Protein AF-A0A098T391-F1 (afdb_monomer_lite)

pLDDT: mean 90.66, std 10.63, range [51.5, 98.56]

Sequence (70 aa):
MLDKPSGDLLVDAVARFLREELLPQLDATAAFKTRVAANALDIAIREMRSGPAIHAQEALRLTRLLGQDG

Radius of gyration: 18.36 Å; chains: 1; bounding box: 43×12×52 Å

Structure (mmCIF, N/CA/C/O backbone):
data_AF-A0A098T391-F1
#
_entry.id   AF-A0A098T391-F1
#
loop_
_atom_site.group_PDB
_atom_site.id
_atom_site.type_symbol
_atom_site.label_atom_id
_atom_site.label_alt_id
_atom_site.label_comp_id
_atom_site.label_asym_id
_atom_site.label_entity_id
_atom_site.label_seq_id
_atom_site.pdbx_PDB_ins_code
_atom_site.Cartn_x
_atom_site.Cartn_y
_atom_site.Cartn_z
_atom_site.occupancy
_atom_site.B_iso_or_equiv
_atom_site.auth_seq_id
_atom_site.auth_comp_id
_atom_site.auth_asym_id
_atom_site.auth_atom_id
_atom_site.pdbx_PDB_model_num
ATOM 1 N N . MET A 1 1 ? -28.461 -7.873 -3.421 1.00 51.50 1 MET A N 1
ATOM 2 C CA . MET A 1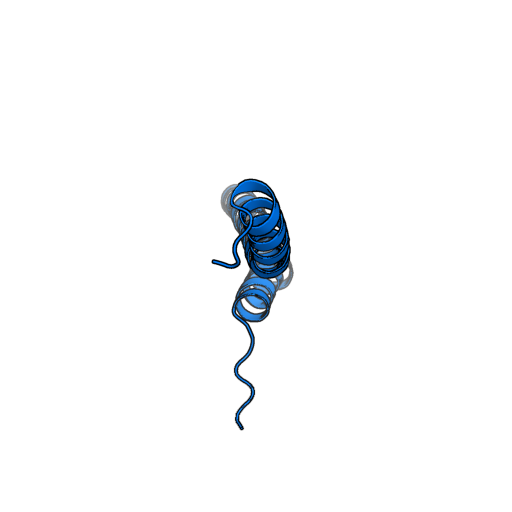 1 ? -27.559 -6.811 -2.930 1.00 51.50 1 MET A CA 1
ATOM 3 C C . MET A 1 1 ? -26.302 -6.913 -3.777 1.00 51.50 1 MET A C 1
ATOM 5 O O . MET A 1 1 ? -25.859 -8.032 -3.981 1.00 51.50 1 MET A O 1
ATOM 9 N N . LEU A 1 2 ? -25.815 -5.831 -4.389 1.00 53.19 2 LEU A N 1
ATOM 10 C CA . LEU A 1 2 ? -24.558 -5.900 -5.139 1.00 53.19 2 LEU A CA 1
ATOM 11 C C . LEU A 1 2 ? -23.433 -5.962 -4.096 1.00 53.19 2 LEU A C 1
ATOM 13 O O . LEU A 1 2 ? -23.230 -4.970 -3.393 1.00 53.19 2 LEU A O 1
ATOM 17 N N . ASP A 1 3 ? -22.776 -7.111 -3.944 1.00 72.62 3 ASP A N 1
ATOM 18 C CA . ASP A 1 3 ? -21.640 -7.252 -3.030 1.00 72.62 3 ASP A CA 1
ATOM 19 C C . ASP A 1 3 ? -20.497 -6.381 -3.549 1.00 72.62 3 ASP A C 1
ATOM 21 O O . ASP A 1 3 ? -19.810 -6.709 -4.517 1.00 72.62 3 ASP A O 1
ATOM 25 N N . LYS A 1 4 ? -20.342 -5.201 -2.946 1.00 74.00 4 LYS A N 1
ATOM 26 C CA . LYS A 1 4 ? -19.192 -4.343 -3.212 1.00 74.00 4 LYS A CA 1
ATOM 27 C C . LYS A 1 4 ? -17.977 -4.996 -2.547 1.00 74.00 4 LYS A C 1
ATOM 29 O O . LYS A 1 4 ? -18.081 -5.354 -1.373 1.00 74.00 4 LYS A O 1
ATOM 34 N N . PRO A 1 5 ? -16.845 -5.143 -3.254 1.00 81.44 5 PRO A N 1
ATOM 35 C CA . PRO A 1 5 ? -15.635 -5.680 -2.648 1.00 81.44 5 PRO A CA 1
ATOM 36 C C . PRO A 1 5 ? -15.236 -4.817 -1.449 1.00 81.44 5 PRO A C 1
ATOM 38 O O . PRO A 1 5 ? -15.331 -3.586 -1.495 1.00 81.44 5 PRO A O 1
ATOM 41 N N . SER A 1 6 ? -14.807 -5.466 -0.369 1.00 88.38 6 SER A N 1
ATOM 42 C CA . SER A 1 6 ? -14.272 -4.773 0.797 1.00 88.38 6 SER A CA 1
ATOM 43 C C . SER A 1 6 ? -13.004 -4.000 0.423 1.00 88.38 6 SER A C 1
ATOM 45 O O . SER A 1 6 ? -12.297 -4.341 -0.530 1.00 88.38 6 SER A O 1
ATOM 47 N N . GLY A 1 7 ? -12.719 -2.927 1.166 1.00 91.12 7 GLY A N 1
ATOM 48 C CA . GLY A 1 7 ? -11.576 -2.056 0.881 1.00 91.12 7 GLY A CA 1
ATOM 49 C C . GLY A 1 7 ? -10.243 -2.807 0.848 1.00 91.12 7 GLY A C 1
ATOM 50 O O . GLY A 1 7 ? -9.412 -2.529 -0.011 1.00 91.12 7 GLY A O 1
ATOM 51 N N . ASP A 1 8 ? -10.067 -3.815 1.704 1.00 93.31 8 ASP A N 1
ATOM 52 C CA . ASP A 1 8 ? -8.859 -4.638 1.735 1.00 93.31 8 ASP A CA 1
ATOM 53 C C . ASP A 1 8 ? -8.697 -5.495 0.469 1.00 93.31 8 ASP A C 1
ATOM 55 O O . ASP A 1 8 ? -7.580 -5.625 -0.022 1.00 93.31 8 ASP A O 1
ATOM 59 N N . LEU A 1 9 ? -9.788 -6.006 -0.116 1.00 93.94 9 LEU A N 1
ATOM 60 C CA . LEU A 1 9 ? -9.745 -6.745 -1.386 1.00 93.94 9 LEU A CA 1
ATOM 61 C C . LEU A 1 9 ? -9.394 -5.841 -2.572 1.00 93.94 9 LEU A C 1
ATOM 63 O O . LEU A 1 9 ? -8.665 -6.256 -3.472 1.00 93.94 9 LEU A O 1
ATOM 67 N N . LEU A 1 10 ? -9.886 -4.598 -2.575 1.00 95.88 10 LEU A N 1
ATOM 68 C CA . LEU A 1 10 ? -9.526 -3.617 -3.602 1.00 95.88 10 LEU A CA 1
ATOM 69 C C . LEU A 1 10 ? -8.034 -3.274 -3.545 1.00 95.88 10 LEU A C 1
ATOM 71 O O . LEU A 1 10 ? -7.365 -3.236 -4.577 1.00 95.88 10 LEU A O 1
ATOM 75 N N . VAL A 1 11 ? -7.505 -3.048 -2.342 1.00 96.88 11 VAL A N 1
ATOM 76 C CA . VAL A 1 11 ? -6.087 -2.725 -2.142 1.00 96.88 11 VAL A CA 1
ATOM 77 C C . VAL A 1 11 ? -5.192 -3.929 -2.456 1.00 96.88 11 VAL A C 1
ATOM 79 O O . VAL A 1 11 ? -4.149 -3.755 -3.086 1.00 96.88 11 VAL A O 1
ATOM 82 N N . ASP A 1 12 ? -5.613 -5.143 -2.097 1.00 97.25 12 ASP A N 1
ATOM 83 C CA . ASP A 1 12 ? -4.910 -6.390 -2.428 1.00 97.25 12 ASP A CA 1
ATOM 84 C C . ASP A 1 12 ? -4.794 -6.595 -3.943 1.00 97.25 12 ASP A C 1
ATOM 86 O O . ASP A 1 12 ? -3.706 -6.862 -4.457 1.00 97.25 12 ASP A O 1
ATOM 90 N N . ALA A 1 13 ? -5.881 -6.352 -4.685 1.00 97.62 13 ALA A N 1
ATOM 91 C CA . ALA A 1 13 ? -5.868 -6.418 -6.144 1.00 97.62 13 ALA A CA 1
ATOM 92 C C . ALA A 1 13 ? -4.856 -5.437 -6.764 1.00 97.62 13 ALA A C 1
ATOM 94 O O . ALA A 1 13 ? -4.135 -5.806 -7.694 1.00 97.62 13 ALA A O 1
ATOM 95 N N . VAL A 1 14 ? -4.752 -4.215 -6.228 1.00 98.00 14 VAL A N 1
ATOM 96 C CA . VAL A 1 14 ? -3.748 -3.233 -6.670 1.00 98.00 14 VAL A CA 1
ATOM 97 C C . VAL A 1 14 ? -2.334 -3.704 -6.333 1.00 98.00 14 VAL A C 1
ATOM 99 O O . VAL A 1 14 ? -1.460 -3.664 -7.196 1.00 98.00 14 VAL A O 1
ATOM 102 N N . ALA A 1 15 ? -2.090 -4.182 -5.111 1.00 98.12 15 ALA A N 1
ATOM 103 C CA . ALA A 1 15 ? -0.774 -4.675 -4.708 1.00 98.12 15 ALA A CA 1
ATOM 104 C C . ALA A 1 15 ? -0.311 -5.849 -5.588 1.00 98.12 15 ALA A C 1
ATOM 106 O O . ALA A 1 15 ? 0.862 -5.921 -5.965 1.00 98.12 15 ALA A O 1
ATOM 107 N N . ARG A 1 16 ? -1.241 -6.732 -5.966 1.00 98.25 16 ARG A N 1
ATOM 108 C CA . ARG A 1 16 ? -0.995 -7.838 -6.891 1.00 98.25 16 ARG A CA 1
ATOM 109 C C . ARG A 1 16 ? -0.661 -7.347 -8.299 1.00 98.25 16 ARG A C 1
ATOM 111 O O . ARG A 1 16 ? 0.386 -7.721 -8.819 1.00 98.25 16 ARG A O 1
ATOM 118 N N . PHE A 1 17 ? -1.462 -6.442 -8.864 1.00 98.38 17 PHE A N 1
ATOM 119 C CA . PHE A 1 17 ? -1.179 -5.803 -10.157 1.00 98.38 17 PHE A CA 1
ATOM 120 C C . PHE A 1 17 ? 0.221 -5.166 -10.191 1.00 98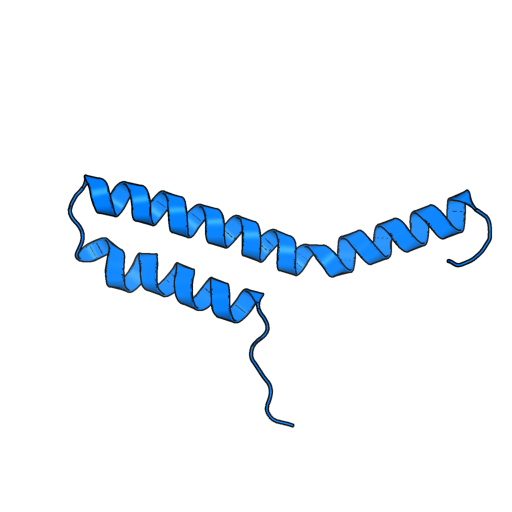.38 17 PHE A C 1
ATOM 122 O O . PHE A 1 17 ? 0.995 -5.386 -11.124 1.00 98.38 17 PHE A O 1
ATOM 129 N N . LEU A 1 18 ? 0.591 -4.426 -9.139 1.00 98.38 18 LEU A N 1
ATOM 130 C CA . LEU A 1 18 ? 1.903 -3.783 -9.054 1.00 98.38 18 LEU A CA 1
ATOM 131 C C . LEU A 1 18 ? 3.060 -4.789 -9.114 1.00 98.38 18 LEU A C 1
ATOM 133 O O . LEU A 1 18 ? 4.096 -4.479 -9.700 1.00 98.38 18 LEU A O 1
ATOM 137 N N . ARG A 1 19 ? 2.905 -5.972 -8.509 1.00 98.25 19 ARG A N 1
ATOM 138 C CA . ARG A 1 19 ? 3.949 -7.007 -8.442 1.00 98.25 19 ARG A CA 1
ATOM 139 C C . ARG A 1 19 ? 3.997 -7.891 -9.679 1.00 98.25 19 ARG A C 1
ATOM 141 O O . ARG A 1 19 ? 5.084 -8.166 -10.175 1.00 98.25 19 ARG A O 1
ATOM 148 N N . GLU A 1 20 ? 2.839 -8.365 -10.121 1.00 98.19 20 GLU A N 1
ATOM 149 C CA . GLU A 1 20 ? 2.725 -9.398 -11.152 1.00 98.19 20 GLU A CA 1
ATOM 150 C C . GLU A 1 20 ? 2.786 -8.803 -12.555 1.00 98.19 20 GLU A C 1
ATOM 152 O O . GLU A 1 20 ? 3.405 -9.384 -13.443 1.00 98.19 20 GLU A O 1
ATOM 157 N N . GLU A 1 21 ? 2.181 -7.632 -12.748 1.00 98.00 21 GLU A N 1
ATOM 158 C CA . GLU A 1 21 ? 2.006 -7.051 -14.077 1.00 98.00 21 GLU A CA 1
ATOM 159 C C . GLU A 1 21 ? 2.935 -5.861 -14.298 1.00 98.00 21 GLU A C 1
ATOM 161 O O . GLU A 1 21 ? 3.621 -5.799 -15.318 1.00 98.00 21 GLU A O 1
ATOM 166 N N . LEU A 1 22 ? 2.999 -4.920 -13.349 1.00 97.50 22 LEU A N 1
ATOM 167 C CA . LEU A 1 22 ? 3.771 -3.691 -13.543 1.00 97.50 22 LEU A CA 1
ATOM 168 C C . LEU A 1 22 ? 5.275 -3.898 -13.319 1.00 97.50 22 LEU A C 1
ATOM 170 O O . LEU A 1 22 ? 6.077 -3.463 -14.141 1.00 97.50 22 LEU A O 1
ATOM 174 N N . LEU A 1 23 ? 5.672 -4.556 -12.223 1.00 98.06 23 LEU A N 1
ATOM 175 C CA . LEU A 1 23 ? 7.080 -4.701 -11.834 1.00 98.06 23 LEU A CA 1
ATOM 176 C C . LEU A 1 23 ? 8.004 -5.243 -12.945 1.00 98.06 23 LEU A C 1
ATOM 178 O O . LEU A 1 23 ? 9.089 -4.679 -13.102 1.00 98.06 23 LEU A O 1
ATOM 182 N N . PRO A 1 24 ? 7.622 -6.273 -13.731 1.00 98.00 24 PRO A N 1
ATOM 183 C CA . PRO A 1 24 ? 8.480 -6.815 -14.789 1.00 98.00 24 PRO A CA 1
ATOM 184 C C . PRO A 1 24 ? 8.793 -5.828 -15.924 1.00 98.00 24 PRO A C 1
ATOM 186 O O . PRO A 1 24 ? 9.724 -6.059 -16.689 1.00 98.00 24 PRO A O 1
ATOM 189 N N . GLN A 1 25 ? 8.021 -4.744 -16.046 1.00 98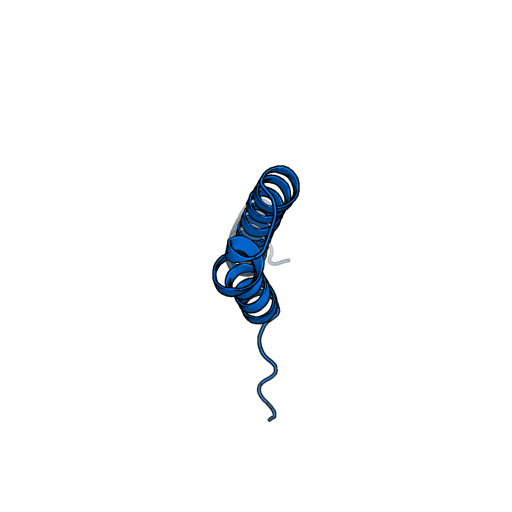.06 25 GLN A N 1
ATOM 190 C CA . GLN A 1 25 ? 8.124 -3.761 -17.129 1.00 98.06 25 GLN A CA 1
ATOM 191 C C . GLN A 1 25 ? 8.933 -2.512 -16.733 1.00 98.06 25 GLN A C 1
ATOM 193 O O . GLN A 1 25 ? 9.132 -1.619 -17.555 1.00 98.06 25 GLN A O 1
ATOM 198 N N . LEU A 1 26 ? 9.371 -2.413 -15.472 1.00 98.12 26 LEU A N 1
ATOM 199 C CA . LEU A 1 26 ? 10.003 -1.216 -14.919 1.00 98.12 26 LEU A CA 1
ATOM 200 C C . LEU A 1 26 ? 11.532 -1.298 -14.917 1.00 98.12 26 LEU A C 1
ATOM 202 O 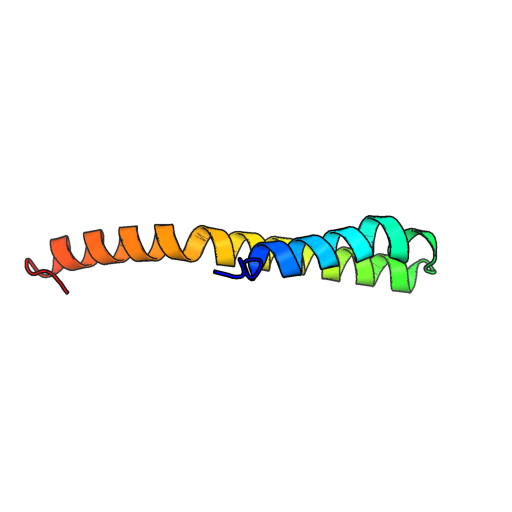O . LEU A 1 26 ? 12.121 -2.360 -14.721 1.00 98.12 26 LEU A O 1
ATOM 206 N N . ASP A 1 27 ? 12.180 -0.136 -15.039 1.00 98.56 27 ASP A N 1
ATOM 207 C CA . ASP A 1 27 ? 13.611 -0.012 -14.767 1.00 98.56 27 ASP A CA 1
ATOM 208 C C . ASP A 1 27 ? 13.942 -0.271 -13.284 1.00 98.56 27 ASP A C 1
ATOM 210 O O . ASP A 1 27 ? 13.064 -0.328 -12.419 1.00 98.56 27 ASP A O 1
ATOM 214 N N . ALA A 1 28 ? 15.229 -0.413 -12.959 1.00 97.69 28 ALA A N 1
ATOM 215 C CA . ALA A 1 28 ? 15.666 -0.776 -11.611 1.00 97.69 28 ALA A CA 1
ATOM 216 C C . ALA A 1 28 ? 15.194 0.205 -10.518 1.00 97.69 28 ALA A C 1
ATOM 218 O O . ALA A 1 28 ? 14.817 -0.221 -9.419 1.00 97.69 28 ALA A O 1
ATOM 219 N N . THR A 1 29 ? 15.193 1.509 -10.807 1.00 98.12 29 THR A N 1
ATOM 220 C CA . THR A 1 29 ? 14.821 2.543 -9.831 1.00 98.12 29 THR A CA 1
ATOM 221 C C . THR A 1 29 ? 13.317 2.524 -9.579 1.00 98.12 29 THR A C 1
ATOM 223 O O . THR A 1 29 ? 12.876 2.542 -8.426 1.00 98.12 29 THR A O 1
ATOM 226 N N . AL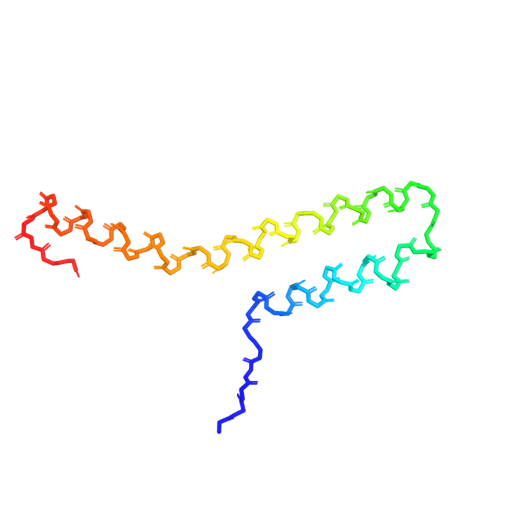A A 1 30 ? 12.516 2.455 -10.641 1.00 98.31 30 ALA A N 1
ATOM 227 C CA . ALA A 1 30 ? 11.069 2.359 -10.550 1.00 98.31 30 ALA A CA 1
ATOM 228 C C . ALA A 1 30 ? 10.641 1.027 -9.913 1.00 98.31 30 ALA A C 1
ATOM 230 O O . ALA A 1 30 ? 9.822 1.029 -8.996 1.00 98.31 30 ALA A O 1
ATOM 231 N N . ALA A 1 31 ? 11.263 -0.094 -10.285 1.00 98.44 31 ALA A N 1
ATOM 232 C CA . ALA A 1 31 ? 10.995 -1.406 -9.697 1.00 98.44 31 ALA A CA 1
ATOM 233 C C . ALA A 1 31 ? 11.284 -1.453 -8.186 1.00 98.44 31 ALA A C 1
ATOM 235 O O . ALA A 1 31 ? 10.604 -2.161 -7.440 1.00 98.44 31 ALA A O 1
ATOM 236 N N . PHE A 1 32 ? 12.286 -0.715 -7.699 1.00 98.25 32 PHE A N 1
ATOM 237 C CA . PHE A 1 32 ? 12.516 -0.574 -6.259 1.00 98.25 32 PHE A CA 1
ATOM 238 C C . PHE A 1 32 ? 11.360 0.167 -5.574 1.00 98.25 32 PHE A C 1
ATOM 240 O O . PHE A 1 32 ? 10.785 -0.350 -4.615 1.00 98.25 32 PHE A O 1
ATOM 247 N N . LYS A 1 33 ? 10.966 1.336 -6.093 1.00 98.38 33 LYS A N 1
ATOM 248 C CA . LYS A 1 33 ? 9.855 2.126 -5.535 1.00 98.38 33 LYS A CA 1
ATOM 249 C C . LYS A 1 33 ? 8.532 1.354 -5.558 1.00 98.38 33 LYS A C 1
ATOM 251 O O . LYS A 1 33 ? 7.791 1.405 -4.582 1.00 98.38 33 LYS A O 1
ATOM 256 N N . THR A 1 34 ? 8.270 0.584 -6.613 1.00 98.56 34 THR A N 1
ATOM 257 C CA . THR A 1 34 ? 7.067 -0.255 -6.729 1.00 98.56 34 THR A CA 1
ATOM 258 C C . THR A 1 34 ? 7.031 -1.362 -5.677 1.00 98.56 34 THR A C 1
ATOM 260 O O . THR A 1 34 ? 5.978 -1.598 -5.090 1.00 98.56 34 THR A O 1
ATOM 263 N N . ARG A 1 35 ? 8.170 -1.992 -5.351 1.00 98.31 35 ARG A N 1
ATOM 264 C CA . ARG A 1 35 ? 8.248 -2.948 -4.227 1.00 98.31 35 ARG A CA 1
ATOM 265 C C . ARG A 1 35 ? 7.931 -2.285 -2.892 1.00 98.31 35 ARG A C 1
ATOM 267 O O . ARG A 1 35 ? 7.175 -2.846 -2.105 1.00 98.31 35 ARG A O 1
ATOM 274 N N . VAL A 1 36 ? 8.477 -1.093 -2.649 1.00 98.38 36 VAL A N 1
ATOM 275 C CA . VAL A 1 36 ? 8.192 -0.323 -1.426 1.00 98.38 36 VAL A CA 1
ATOM 276 C C . VAL A 1 36 ? 6.703 0.011 -1.334 1.00 98.38 36 VAL A C 1
ATOM 278 O O . VAL A 1 36 ? 6.095 -0.221 -0.292 1.00 98.38 36 VAL A O 1
ATOM 281 N N . ALA A 1 37 ? 6.102 0.487 -2.427 1.00 98.25 37 ALA A N 1
ATOM 282 C CA . ALA A 1 37 ? 4.676 0.788 -2.485 1.00 98.25 37 ALA A CA 1
ATOM 283 C C . ALA A 1 37 ? 3.820 -0.457 -2.216 1.00 98.25 37 ALA A C 1
ATOM 285 O O . ALA A 1 37 ? 2.966 -0.423 -1.337 1.00 98.25 37 ALA A O 1
ATOM 286 N N . ALA A 1 38 ? 4.086 -1.576 -2.898 1.00 98.00 38 ALA A N 1
ATOM 287 C CA . ALA A 1 38 ? 3.341 -2.817 -2.695 1.00 98.00 38 ALA A CA 1
ATOM 288 C C . ALA A 1 38 ? 3.442 -3.317 -1.240 1.00 98.00 38 ALA A C 1
ATOM 290 O O . ALA A 1 38 ? 2.442 -3.708 -0.645 1.00 98.00 38 ALA A O 1
ATOM 291 N N . ASN A 1 39 ? 4.622 -3.223 -0.622 1.00 97.88 39 ASN A N 1
ATOM 292 C CA . ASN A 1 39 ? 4.798 -3.579 0.788 1.00 97.88 39 ASN A CA 1
ATOM 293 C C . ASN A 1 39 ? 4.009 -2.659 1.735 1.00 97.88 39 ASN A C 1
ATOM 295 O O . ASN A 1 39 ? 3.467 -3.136 2.732 1.00 97.88 39 ASN A O 1
ATOM 299 N N . ALA A 1 40 ? 3.927 -1.357 1.440 1.00 98.12 40 ALA A N 1
ATOM 300 C CA . ALA A 1 40 ? 3.102 -0.425 2.207 1.00 98.12 40 ALA A CA 1
ATOM 301 C C . ALA A 1 40 ? 1.604 -0.757 2.084 1.00 98.12 40 ALA A C 1
ATOM 303 O O . ALA A 1 40 ? 0.884 -0.709 3.081 1.00 98.12 40 ALA A O 1
ATOM 304 N N . LEU A 1 41 ? 1.146 -1.170 0.896 1.00 98.06 41 LEU A N 1
ATOM 305 C CA . LEU A 1 41 ? -0.226 -1.646 0.698 1.00 98.06 41 LEU A CA 1
ATOM 306 C C . LEU A 1 41 ? -0.517 -2.904 1.531 1.00 98.06 41 LEU A C 1
ATOM 308 O O . LEU A 1 41 ? -1.571 -2.972 2.156 1.00 98.06 41 LEU A O 1
ATOM 312 N N . ASP A 1 42 ? 0.420 -3.852 1.643 1.00 96.81 42 ASP A N 1
ATOM 313 C CA . ASP A 1 42 ? 0.232 -5.028 2.510 1.00 96.81 42 ASP A CA 1
ATOM 314 C C . ASP A 1 42 ? 0.075 -4.657 3.993 1.00 96.81 42 ASP A C 1
ATOM 316 O O . ASP A 1 42 ? -0.646 -5.330 4.733 1.00 96.81 42 ASP A O 1
ATOM 320 N N . ILE A 1 43 ? 0.774 -3.613 4.456 1.00 95.44 43 ILE A N 1
ATOM 321 C CA . ILE A 1 43 ? 0.616 -3.101 5.824 1.00 95.44 43 ILE A CA 1
ATOM 322 C C . ILE A 1 43 ? -0.797 -2.544 5.997 1.00 95.44 43 ILE A C 1
ATOM 324 O O . ILE A 1 43 ? -1.493 -2.960 6.920 1.00 95.44 43 ILE A O 1
ATOM 328 N N . ALA A 1 44 ? -1.249 -1.697 5.071 1.00 95.19 44 ALA A N 1
ATOM 329 C CA . ALA A 1 44 ? -2.601 -1.148 5.099 1.00 95.19 44 ALA A CA 1
ATOM 330 C C . ALA A 1 44 ? -3.677 -2.251 5.073 1.00 95.19 44 ALA A C 1
ATOM 332 O O . ALA A 1 44 ? -4.625 -2.201 5.851 1.00 95.19 44 ALA A O 1
ATOM 333 N N . ILE A 1 45 ? -3.509 -3.298 4.255 1.00 95.44 45 ILE A N 1
ATOM 334 C CA . ILE A 1 45 ? -4.413 -4.462 4.225 1.00 95.44 45 ILE A CA 1
ATOM 335 C C . ILE A 1 45 ? -4.465 -5.151 5.594 1.00 95.44 45 ILE A C 1
ATOM 337 O O . ILE A 1 45 ? -5.547 -5.485 6.082 1.00 95.44 45 ILE A O 1
ATOM 341 N N . ARG A 1 46 ? -3.310 -5.363 6.239 1.00 93.12 46 ARG A N 1
ATOM 342 C CA . ARG A 1 46 ? -3.258 -5.957 7.585 1.00 93.12 46 ARG A CA 1
ATOM 343 C C . ARG A 1 46 ? -3.986 -5.096 8.612 1.00 93.12 46 ARG A C 1
ATOM 345 O O . ARG A 1 46 ? -4.720 -5.648 9.428 1.00 93.12 46 ARG A O 1
ATOM 352 N N . GLU A 1 47 ? -3.823 -3.779 8.566 1.00 90.94 47 GLU A N 1
ATOM 353 C CA . GLU A 1 47 ? -4.520 -2.851 9.465 1.00 90.94 47 GLU A CA 1
ATOM 354 C C . GLU A 1 47 ? -6.035 -2.875 9.244 1.00 90.94 47 GLU A C 1
ATOM 356 O O . GLU A 1 47 ? -6.790 -3.036 10.203 1.00 90.94 47 GLU A O 1
ATOM 361 N N . MET A 1 48 ? -6.482 -2.829 7.985 1.00 90.44 48 MET A N 1
ATOM 362 C CA . MET A 1 48 ? -7.901 -2.935 7.626 1.00 90.44 48 MET A CA 1
ATOM 363 C C . MET A 1 48 ? -8.529 -4.235 8.143 1.00 90.44 48 MET A C 1
ATOM 365 O O . MET A 1 48 ? -9.645 -4.220 8.658 1.00 90.44 48 MET A O 1
ATOM 369 N N . ARG A 1 49 ? -7.800 -5.355 8.063 1.00 89.06 49 ARG A N 1
ATOM 370 C CA . ARG A 1 49 ? -8.254 -6.657 8.581 1.00 89.06 49 ARG A CA 1
ATOM 371 C C . ARG A 1 49 ? -8.214 -6.747 10.108 1.00 89.06 49 ARG A C 1
ATOM 373 O O . ARG A 1 49 ? -9.010 -7.477 10.692 1.00 89.06 49 ARG A O 1
ATOM 380 N N . SER A 1 50 ? -7.304 -6.019 10.754 1.00 83.25 50 SER A N 1
ATOM 381 C CA . SER A 1 50 ? -7.115 -6.051 12.212 1.00 83.25 50 SER A CA 1
ATOM 382 C C . SER A 1 50 ? -8.070 -5.124 12.965 1.00 83.25 50 SER A C 1
ATOM 384 O O . SER A 1 50 ? -8.388 -5.403 14.120 1.00 83.25 50 SER A O 1
ATOM 386 N N . GLY A 1 51 ? -8.559 -4.056 12.322 1.00 77.44 51 GLY A N 1
ATOM 387 C CA . GLY A 1 51 ? -9.454 -3.058 12.919 1.00 77.44 51 GLY A CA 1
ATOM 388 C C . GLY A 1 51 ? -10.612 -3.658 13.728 1.00 77.44 51 GLY A C 1
ATOM 389 O O . GLY A 1 51 ? -10.722 -3.354 14.915 1.00 77.44 51 GLY A O 1
ATOM 390 N N . PRO A 1 52 ? -11.432 -4.570 13.172 1.00 77.38 52 PRO A N 1
ATOM 391 C CA . PRO A 1 52 ? -12.559 -5.158 13.902 1.00 77.38 52 PRO A CA 1
ATOM 392 C C . PRO A 1 52 ? -12.153 -5.911 15.178 1.00 77.38 52 PRO A C 1
ATOM 394 O O . PRO A 1 52 ? -12.814 -5.789 16.208 1.00 77.38 52 PRO A O 1
ATOM 397 N N . ALA A 1 53 ? -11.048 -6.663 15.135 1.00 78.25 53 ALA A N 1
ATOM 398 C CA . ALA A 1 53 ? -10.562 -7.430 16.281 1.00 78.25 53 ALA A CA 1
ATOM 399 C C . ALA A 1 53 ? -9.964 -6.525 17.369 1.00 78.25 53 ALA A C 1
ATOM 401 O O . ALA A 1 53 ? -10.217 -6.741 18.555 1.00 78.25 53 ALA A O 1
ATOM 402 N N . ILE A 1 54 ? -9.214 -5.491 16.969 1.00 77.12 54 ILE A N 1
ATOM 403 C CA . ILE A 1 54 ? -8.657 -4.487 17.886 1.00 77.12 54 ILE A CA 1
ATOM 404 C C . ILE A 1 54 ? -9.787 -3.704 18.563 1.00 77.12 54 ILE A C 1
ATOM 406 O O . ILE A 1 54 ? -9.769 -3.542 19.781 1.00 77.12 54 ILE A O 1
ATOM 410 N N . HIS A 1 55 ? -10.805 -3.279 17.810 1.00 78.44 55 HIS A N 1
ATOM 411 C CA . HIS A 1 55 ? -11.970 -2.596 18.374 1.00 78.44 55 HIS A CA 1
ATOM 412 C C . HIS A 1 55 ? -12.736 -3.478 19.365 1.00 78.44 55 HIS A C 1
ATOM 414 O O . HIS A 1 55 ? -13.097 -3.005 20.439 1.00 78.44 55 HIS A O 1
ATOM 420 N N . ALA A 1 56 ? -12.936 -4.763 19.053 1.00 82.56 56 ALA A N 1
ATOM 421 C CA . ALA A 1 56 ? -13.601 -5.693 19.964 1.00 82.56 56 ALA A CA 1
ATOM 422 C C . ALA A 1 56 ? -12.803 -5.917 21.261 1.00 82.56 56 ALA A C 1
A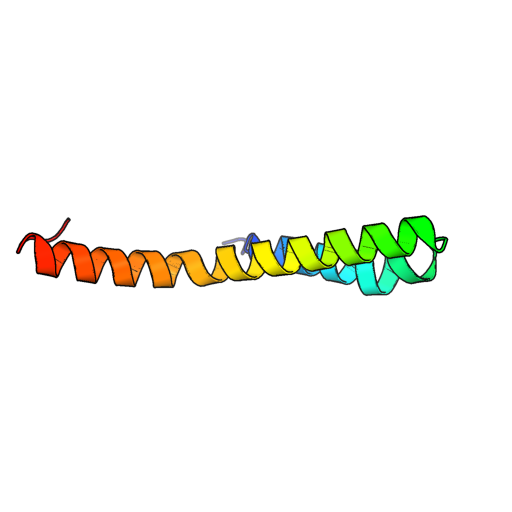TOM 424 O O . ALA A 1 56 ? -13.379 -5.925 22.350 1.00 82.56 56 ALA A O 1
ATOM 425 N N . GLN A 1 57 ? -11.477 -6.072 21.170 1.00 84.62 57 GLN A N 1
ATOM 426 C CA . GLN A 1 57 ? -10.621 -6.198 22.352 1.00 84.62 57 GLN A CA 1
ATOM 427 C C . GLN A 1 57 ? -10.628 -4.932 23.208 1.00 84.62 57 GLN A C 1
ATOM 429 O O . GLN A 1 57 ? -10.686 -5.033 24.435 1.00 84.62 57 GLN A O 1
ATOM 434 N N . GLU A 1 58 ? -10.596 -3.754 22.583 1.00 87.12 58 GLU A N 1
ATOM 435 C CA . GLU A 1 58 ? -10.629 -2.492 23.318 1.00 87.12 58 GLU A CA 1
ATOM 436 C C . GLU A 1 58 ? -11.984 -2.268 23.990 1.00 87.12 58 GLU A C 1
ATOM 438 O O . GLU A 1 58 ? -12.011 -1.914 25.166 1.00 87.12 58 GLU A O 1
ATOM 443 N N . ALA A 1 59 ? -13.095 -2.575 23.316 1.00 87.69 59 ALA A N 1
ATOM 444 C CA . ALA A 1 59 ? -14.424 -2.537 23.924 1.00 87.69 59 ALA A CA 1
ATOM 445 C C . ALA A 1 59 ? -14.496 -3.431 25.176 1.00 87.69 59 ALA A C 1
ATOM 447 O O . ALA A 1 59 ? -14.871 -2.963 26.247 1.00 87.69 59 ALA A O 1
ATOM 448 N N . LEU A 1 60 ? -14.024 -4.684 25.091 1.00 89.62 60 LEU A N 1
ATOM 449 C CA . LEU A 1 60 ? -13.963 -5.596 26.243 1.00 89.62 60 LEU A CA 1
ATOM 450 C C . LEU A 1 60 ? -13.089 -5.055 27.385 1.00 89.62 60 LEU A C 1
ATOM 452 O O . LEU A 1 60 ? -13.404 -5.246 28.564 1.00 89.62 60 LEU A O 1
ATOM 456 N N . ARG A 1 61 ? -11.965 -4.409 27.056 1.00 89.69 61 ARG A N 1
ATOM 457 C CA . ARG A 1 61 ? -11.054 -3.827 28.046 1.00 89.69 61 ARG A CA 1
ATOM 458 C C . ARG A 1 61 ? -11.682 -2.617 28.738 1.00 89.69 61 ARG A C 1
ATOM 460 O O . ARG A 1 61 ? -11.565 -2.511 29.959 1.00 89.69 61 ARG A O 1
ATOM 467 N N . LEU A 1 62 ? -12.358 -1.752 27.983 1.00 92.75 62 LEU A N 1
ATOM 468 C CA . LEU A 1 62 ? -13.055 -0.572 28.492 1.00 92.75 62 LEU A CA 1
ATOM 469 C C . LEU A 1 62 ? -14.252 -0.961 29.364 1.00 92.75 62 LEU A C 1
ATOM 471 O O . LEU A 1 62 ? -14.333 -0.467 30.487 1.00 92.75 62 LEU A O 1
ATOM 475 N N . THR A 1 63 ? -15.087 -1.915 28.935 1.00 92.25 63 THR A N 1
ATOM 476 C CA . THR A 1 63 ? -16.180 -2.455 29.764 1.00 92.25 63 THR A CA 1
ATOM 477 C C . THR A 1 63 ? -15.649 -2.974 31.100 1.00 92.25 63 THR A C 1
ATOM 479 O O . THR A 1 63 ? -16.194 -2.668 32.160 1.00 92.25 63 THR A O 1
ATOM 482 N N . ARG A 1 64 ? -14.538 -3.728 31.086 1.00 92.50 64 ARG A N 1
ATOM 483 C CA . ARG A 1 64 ? -13.930 -4.257 32.318 1.00 92.50 64 ARG A CA 1
ATOM 484 C C . ARG A 1 64 ? -13.396 -3.152 33.234 1.00 92.50 64 ARG A C 1
ATOM 486 O O . ARG A 1 64 ? -13.482 -3.292 34.449 1.00 92.50 64 ARG A O 1
ATOM 493 N N . LEU A 1 65 ? -12.809 -2.099 32.667 1.00 93.75 65 LEU A N 1
ATOM 494 C CA . LEU A 1 65 ? -12.219 -0.999 33.431 1.00 93.75 65 LEU A CA 1
ATOM 495 C C . LEU A 1 65 ? -13.286 -0.086 34.049 1.00 93.75 65 LEU A C 1
ATOM 497 O O . LEU A 1 65 ? -13.128 0.350 35.185 1.00 93.75 65 LEU A O 1
ATOM 501 N N . LEU A 1 66 ? -14.345 0.211 33.295 1.00 95.12 66 LEU A N 1
ATOM 502 C CA . LEU A 1 66 ? -15.386 1.162 33.684 1.00 95.12 66 LEU A CA 1
ATOM 503 C C . LEU A 1 66 ? -16.547 0.497 34.438 1.00 95.12 66 LEU A C 1
ATOM 505 O O . LEU A 1 66 ? -17.314 1.187 35.105 1.00 95.12 66 LEU A O 1
ATOM 509 N N . GLY A 1 67 ? -16.678 -0.832 34.357 1.00 89.81 67 GLY A N 1
ATOM 510 C CA . GLY A 1 67 ? -17.763 -1.584 34.996 1.00 89.81 67 GLY A CA 1
ATOM 511 C C . GLY A 1 67 ? -19.137 -1.334 34.366 1.00 89.81 67 GLY A C 1
ATOM 512 O O . GLY A 1 67 ? -20.156 -1.663 34.970 1.00 89.81 67 GLY A O 1
ATOM 513 N N . GLN A 1 68 ? -19.163 -0.730 33.179 1.00 81.00 68 GLN A N 1
ATOM 514 C CA . GLN A 1 68 ? -20.350 -0.436 32.386 1.00 81.00 68 GLN A CA 1
ATOM 515 C C . GLN A 1 68 ? -19.997 -0.631 30.915 1.00 81.00 68 GLN A C 1
ATOM 517 O O . GLN A 1 68 ? -18.853 -0.395 30.520 1.00 81.00 68 GLN A O 1
ATOM 522 N N . ASP A 1 69 ? -20.969 -1.069 30.122 1.00 74.44 69 ASP A N 1
ATOM 523 C CA . ASP A 1 69 ? -20.809 -1.124 28.673 1.00 74.44 69 ASP A CA 1
ATOM 524 C C . ASP A 1 69 ? -20.773 0.299 28.097 1.00 74.44 69 ASP A C 1
ATOM 526 O O . ASP A 1 69 ? -21.468 1.191 28.591 1.00 74.44 69 ASP A O 1
ATOM 530 N N . GLY A 1 70 ? -19.903 0.498 27.101 1.00 59.06 70 GLY A N 1
ATOM 531 C CA . GLY A 1 70 ? -19.749 1.756 26.366 1.00 59.06 70 GLY A CA 1
ATOM 532 C C . GLY A 1 70 ? -20.830 1.960 25.319 1.00 59.06 70 GLY A C 1
ATOM 533 O O . GLY A 1 70 ? -21.125 0.985 24.591 1.00 59.06 70 GLY A O 1
#

Secondary structure (DSSP, 8-state):
---PPPHHHHHHHHHHHIIIIIGGGS-HHHHHHHHHHHHHHHHHHHHHHHHHHHHHHHHHHHHHHHSS--

Foldseek 3Di:
DPPDDDPLVVLLVVLCCLPPPVLVVDDPVVNVVSVVVSVVSVVVSVCSVCVVVVVVVVQVVCCVVVVHGD